Protein AF-A0A935BJQ3-F1 (afdb_monomer_lite)

Foldseek 3Di:
DPPPPCVCPVLVVLVVVLVVLVVVLVCCVPPVLVVLCVLCVVVVPLNVVSVVLNVLSVVLNVLSVVLSVVPSDDDDDDPVRVVVNVVSVVVNVVSVVVSVVCCVVPVVVSDDPPVSPD

Structure (mmCIF, N/CA/C/O backbone):
data_AF-A0A935BJQ3-F1
#
_entry.id   AF-A0A935BJQ3-F1
#
loop_
_atom_site.group_PDB
_atom_site.id
_atom_site.type_symbol
_atom_site.label_atom_id
_atom_site.label_alt_id
_atom_site.label_comp_id
_atom_site.label_asym_id
_atom_site.label_entity_id
_atom_site.label_seq_id
_atom_site.pdbx_PDB_ins_code
_atom_site.Cartn_x
_atom_site.Cartn_y
_atom_site.Cartn_z
_atom_site.occupancy
_atom_site.B_iso_or_equiv
_atom_site.auth_seq_id
_atom_site.auth_comp_id
_atom_site.auth_asym_id
_atom_site.auth_atom_id
_atom_site.pdbx_PDB_model_num
ATOM 1 N N . MET A 1 1 ? 13.624 -17.366 -18.674 1.00 36.53 1 MET A N 1
ATOM 2 C CA . MET A 1 1 ? 14.363 -16.369 -19.476 1.00 36.53 1 MET A CA 1
ATOM 3 C C . MET A 1 1 ? 13.328 -15.437 -20.086 1.00 36.53 1 MET A C 1
ATOM 5 O O . MET A 1 1 ? 12.648 -15.845 -21.018 1.00 36.53 1 MET A O 1
ATOM 9 N N . TRP A 1 2 ? 13.105 -14.262 -19.490 1.00 51.62 2 TRP A N 1
ATOM 10 C CA . TRP A 1 2 ? 12.162 -13.275 -20.025 1.00 51.62 2 TRP A CA 1
ATOM 11 C C . TRP A 1 2 ? 12.686 -12.812 -21.386 1.00 51.62 2 TRP A C 1
ATOM 13 O O . TRP A 1 2 ? 13.706 -12.132 -21.478 1.00 51.62 2 TRP A O 1
ATOM 23 N N . THR A 1 3 ? 12.056 -13.257 -22.471 1.00 51.06 3 THR A N 1
ATOM 24 C CA . THR A 1 3 ? 12.389 -12.771 -23.811 1.00 51.06 3 THR A CA 1
ATOM 25 C C . THR A 1 3 ? 12.175 -11.263 -23.850 1.00 51.06 3 THR A C 1
ATOM 27 O O . THR A 1 3 ? 11.128 -10.790 -23.420 1.00 51.06 3 THR A O 1
ATOM 30 N N . ARG A 1 4 ? 13.152 -10.531 -24.404 1.00 56.09 4 ARG A N 1
ATOM 31 C CA . ARG A 1 4 ? 13.210 -9.070 -24.638 1.00 56.09 4 ARG A CA 1
ATOM 32 C C . ARG A 1 4 ? 12.041 -8.484 -25.483 1.00 56.09 4 ARG A C 1
ATOM 34 O O . ARG A 1 4 ? 12.227 -7.499 -26.185 1.00 56.09 4 ARG A O 1
ATOM 41 N N . A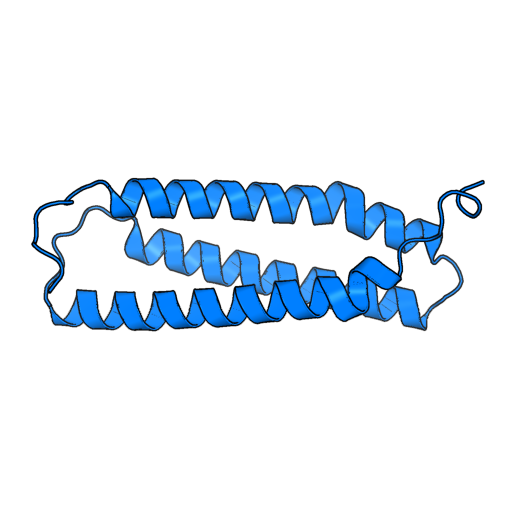RG A 1 5 ? 10.846 -9.091 -25.474 1.00 50.34 5 ARG A N 1
ATOM 42 C CA . ARG A 1 5 ? 9.704 -8.847 -26.376 1.00 50.34 5 ARG A CA 1
ATOM 43 C C . ARG A 1 5 ? 8.510 -8.088 -25.771 1.00 50.34 5 ARG A C 1
ATOM 45 O O . ARG A 1 5 ? 7.543 -7.883 -26.487 1.00 50.34 5 ARG A O 1
ATOM 52 N N . ASP A 1 6 ? 8.600 -7.571 -24.544 1.00 55.97 6 ASP A N 1
ATOM 53 C CA . ASP A 1 6 ? 7.540 -6.756 -23.907 1.00 55.97 6 ASP A CA 1
ATOM 54 C C . ASP A 1 6 ? 8.003 -5.315 -23.598 1.00 55.97 6 ASP A C 1
ATOM 56 O O . ASP A 1 6 ? 7.723 -4.776 -22.527 1.00 55.97 6 ASP A O 1
ATOM 60 N N . GLY A 1 7 ? 8.738 -4.673 -24.518 1.00 58.03 7 GLY A N 1
ATOM 61 C CA . GLY A 1 7 ? 9.493 -3.421 -24.289 1.00 58.03 7 GLY A CA 1
ATOM 62 C C . GLY A 1 7 ? 8.734 -2.223 -23.680 1.00 58.03 7 GLY A C 1
ATOM 63 O O . GLY A 1 7 ? 9.371 -1.279 -23.202 1.00 58.03 7 GLY A O 1
ATOM 64 N N . ALA A 1 8 ? 7.398 -2.274 -23.623 1.00 66.31 8 ALA A N 1
ATOM 65 C CA . ALA A 1 8 ? 6.542 -1.264 -22.996 1.00 66.31 8 ALA A CA 1
ATOM 66 C C . ALA A 1 8 ? 5.513 -1.800 -21.971 1.00 66.31 8 ALA A C 1
ATOM 68 O O . ALA A 1 8 ? 5.001 -1.020 -21.170 1.00 66.31 8 ALA A O 1
ATOM 69 N N . ARG A 1 9 ? 5.189 -3.104 -21.944 1.00 82.06 9 ARG A N 1
ATOM 70 C CA . ARG A 1 9 ? 4.022 -3.604 -21.184 1.00 82.06 9 ARG A CA 1
ATOM 71 C C . ARG A 1 9 ? 4.232 -3.587 -19.671 1.00 82.06 9 ARG A C 1
ATOM 73 O O . ARG A 1 9 ? 3.310 -3.263 -18.922 1.00 82.06 9 ARG A O 1
ATOM 80 N N . TRP A 1 10 ? 5.437 -3.916 -19.215 1.00 84.94 10 TRP A N 1
ATOM 81 C CA . TRP A 1 10 ? 5.754 -3.908 -17.787 1.00 84.94 10 TRP A CA 1
ATOM 82 C C . TRP A 1 10 ? 5.676 -2.491 -17.204 1.00 84.94 10 TRP A C 1
ATOM 84 O O . TRP A 1 10 ? 5.170 -2.334 -16.102 1.00 84.94 10 TRP A O 1
ATOM 94 N N . ARG A 1 11 ? 6.069 -1.454 -17.964 1.00 84.50 11 ARG A N 1
ATOM 95 C CA . ARG A 1 11 ? 5.950 -0.045 -17.540 1.00 84.50 11 ARG A CA 1
ATOM 96 C C . ARG A 1 11 ? 4.495 0.363 -17.363 1.00 84.50 11 ARG A C 1
ATOM 98 O O . ARG A 1 11 ? 4.158 0.972 -16.356 1.00 84.50 11 ARG A O 1
ATOM 105 N N . VAL A 1 12 ? 3.633 -0.018 -18.308 1.00 87.19 12 VAL A N 1
ATOM 106 C CA . VAL A 1 12 ? 2.184 0.224 -18.211 1.00 87.19 12 VAL A CA 1
ATOM 107 C C . VAL A 1 12 ? 1.600 -0.486 -16.991 1.00 87.19 12 VAL A C 1
ATOM 109 O O . VAL A 1 12 ? 0.874 0.126 -16.217 1.00 87.19 12 VAL A O 1
ATOM 112 N N . THR A 1 13 ? 1.962 -1.753 -16.784 1.00 90.75 13 THR A N 1
ATOM 113 C CA . THR A 1 13 ? 1.494 -2.541 -15.632 1.00 90.75 13 THR A CA 1
ATOM 114 C C . THR A 1 13 ? 1.968 -1.922 -14.318 1.00 90.75 13 THR A C 1
ATOM 116 O O . THR A 1 13 ? 1.213 -1.831 -13.354 1.00 90.75 13 THR A O 1
ATOM 119 N N . LEU A 1 14 ? 3.211 -1.445 -14.288 1.00 91.25 14 LEU A N 1
ATOM 120 C CA . LEU A 1 14 ? 3.803 -0.825 -13.117 1.00 91.25 14 LEU A CA 1
ATOM 121 C C . LEU A 1 14 ? 3.166 0.538 -12.802 1.00 91.25 14 LEU A C 1
ATOM 123 O O . LEU A 1 14 ? 2.897 0.835 -11.640 1.00 91.25 14 LEU A O 1
ATOM 127 N N . ALA A 1 15 ? 2.847 1.333 -13.826 1.00 89.31 15 ALA A N 1
ATOM 128 C CA . ALA A 1 15 ? 2.086 2.570 -13.668 1.00 89.31 15 ALA A CA 1
ATOM 129 C C . ALA A 1 15 ? 0.667 2.302 -13.134 1.00 89.31 15 ALA A C 1
ATOM 131 O O . ALA A 1 15 ? 0.254 2.932 -12.165 1.00 89.31 15 ALA A O 1
ATOM 132 N N . GLN A 1 16 ? -0.038 1.310 -13.694 1.00 93.56 16 GLN A N 1
ATOM 133 C CA . GLN A 1 16 ? -1.367 0.892 -13.225 1.00 93.56 16 GLN A CA 1
ATOM 134 C C . GLN A 1 16 ? -1.346 0.432 -11.765 1.00 93.56 16 GLN A C 1
ATOM 136 O O . GLN A 1 16 ? -2.228 0.797 -10.990 1.00 93.56 16 GLN A O 1
ATOM 141 N N . PHE A 1 17 ? -0.328 -0.338 -11.377 1.00 94.56 17 PHE A N 1
ATOM 142 C CA . PHE A 1 17 ? -0.105 -0.717 -9.985 1.00 94.56 17 PHE A CA 1
ATOM 143 C C . PHE A 1 17 ? 0.065 0.519 -9.088 1.00 94.56 17 PHE A C 1
ATOM 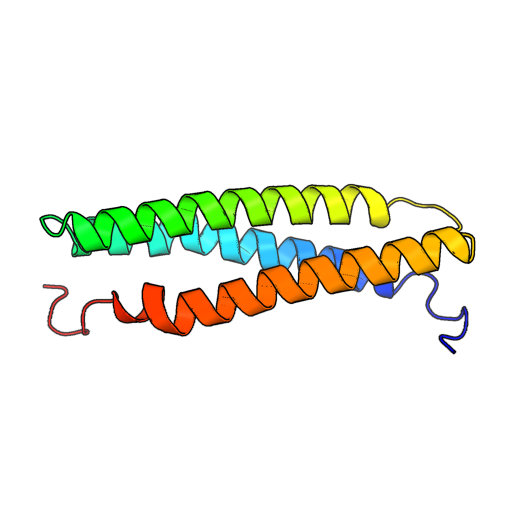145 O O . PHE A 1 17 ? -0.572 0.608 -8.039 1.00 94.56 17 PHE A O 1
ATOM 152 N N . GLY A 1 18 ? 0.863 1.499 -9.519 1.00 93.38 18 GLY A N 1
ATOM 153 C CA . GLY A 1 18 ? 1.044 2.750 -8.788 1.00 93.38 18 GLY A CA 1
ATOM 154 C C . GLY A 1 18 ? -0.249 3.536 -8.593 1.00 93.38 18 GLY A C 1
ATOM 155 O O . GLY A 1 18 ? -0.518 4.014 -7.491 1.00 93.38 18 GLY A O 1
ATOM 156 N N . ASP A 1 19 ? -1.073 3.640 -9.631 1.00 94.19 19 ASP A N 1
ATOM 157 C CA . ASP A 1 19 ? -2.358 4.338 -9.554 1.00 94.19 19 ASP A CA 1
ATOM 158 C C . ASP A 1 19 ? -3.354 3.605 -8.651 1.00 94.19 19 ASP A C 1
ATOM 160 O O . ASP A 1 19 ? -4.018 4.236 -7.824 1.00 94.19 19 ASP A O 1
ATOM 164 N N . ALA A 1 20 ? -3.407 2.273 -8.735 1.00 96.25 20 ALA A N 1
ATOM 165 C CA . ALA A 1 20 ? -4.230 1.453 -7.852 1.00 96.25 20 ALA A CA 1
ATOM 166 C C . ALA A 1 20 ? -3.813 1.609 -6.381 1.00 96.25 20 ALA A C 1
ATOM 168 O O . ALA A 1 20 ? -4.669 1.824 -5.521 1.00 96.25 20 ALA A O 1
ATOM 169 N N . LEU A 1 21 ? -2.507 1.574 -6.091 1.00 94.75 21 LEU A N 1
ATOM 170 C CA . LEU A 1 21 ? -1.994 1.748 -4.734 1.00 94.75 21 LEU A CA 1
ATOM 171 C C . LEU A 1 21 ? -2.299 3.148 -4.1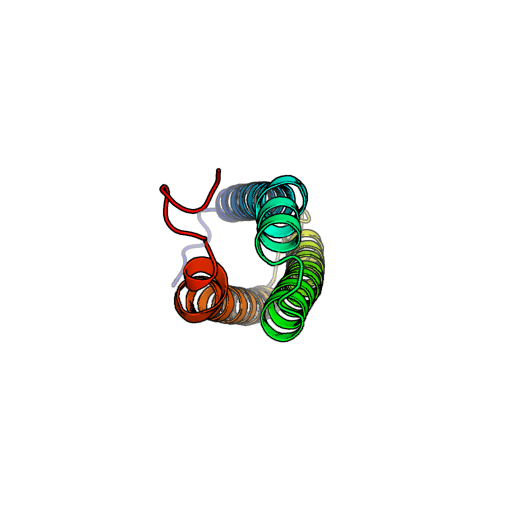88 1.00 94.75 21 LEU A C 1
ATOM 173 O O . LEU A 1 21 ? -2.772 3.275 -3.061 1.00 94.75 21 LEU A O 1
ATOM 177 N N . ARG A 1 22 ? -2.090 4.206 -4.982 1.00 93.69 22 ARG A N 1
ATOM 178 C CA . ARG A 1 22 ? -2.442 5.581 -4.583 1.00 93.69 22 ARG A CA 1
ATOM 179 C C . ARG A 1 22 ? -3.933 5.717 -4.295 1.00 93.69 22 ARG A C 1
ATOM 181 O O . ARG A 1 22 ? -4.304 6.330 -3.296 1.00 93.69 22 ARG A O 1
ATOM 188 N N . GLY A 1 23 ? -4.781 5.130 -5.142 1.00 95.62 23 GLY A N 1
ATOM 189 C CA . GLY A 1 23 ? -6.229 5.107 -4.942 1.00 95.62 23 GLY A CA 1
ATOM 190 C C . GLY A 1 23 ? -6.631 4.388 -3.653 1.00 95.62 23 GLY A C 1
ATOM 191 O O . GLY A 1 23 ? -7.476 4.887 -2.909 1.00 95.62 23 GLY A O 1
ATOM 192 N N . HIS A 1 24 ? -5.989 3.258 -3.354 1.00 95.00 24 HIS A N 1
ATOM 193 C CA . HIS A 1 24 ? -6.175 2.531 -2.102 1.00 95.00 24 HIS A CA 1
ATOM 194 C C . HIS A 1 24 ? -5.758 3.380 -0.887 1.00 95.00 24 HIS A C 1
ATOM 196 O O . HIS A 1 24 ? -6.603 3.645 -0.035 1.00 95.00 24 HIS A O 1
ATOM 202 N N . ILE A 1 25 ? -4.532 3.919 -0.857 1.00 95.00 25 ILE A N 1
ATOM 203 C CA . ILE A 1 25 ? -4.034 4.762 0.250 1.00 95.00 25 ILE A CA 1
ATOM 204 C C . ILE A 1 25 ? -4.940 5.980 0.476 1.00 95.00 25 ILE A C 1
ATOM 206 O O . ILE A 1 25 ? -5.245 6.342 1.613 1.00 95.00 25 ILE A O 1
ATOM 210 N N . LEU A 1 26 ? -5.399 6.623 -0.603 1.00 95.62 26 LEU A N 1
ATOM 211 C CA . LEU A 1 26 ? -6.316 7.755 -0.506 1.00 95.62 26 LEU A CA 1
ATOM 212 C C . LEU A 1 26 ? -7.646 7.337 0.130 1.00 95.62 26 LEU A C 1
ATOM 214 O O . LEU A 1 26 ? -8.130 8.020 1.031 1.00 95.62 26 LEU A O 1
ATOM 218 N N . LYS A 1 27 ? -8.224 6.213 -0.312 1.00 96.12 27 LYS A N 1
ATOM 219 C CA . LYS A 1 27 ? -9.462 5.667 0.256 1.00 96.12 27 LYS A CA 1
ATOM 220 C C . LYS A 1 27 ? -9.297 5.370 1.745 1.00 96.12 27 LYS A C 1
ATOM 222 O O . LYS A 1 27 ? -10.200 5.693 2.517 1.00 96.12 27 LYS A O 1
ATOM 227 N N . GLU A 1 28 ? -8.167 4.801 2.152 1.00 95.12 28 GLU A N 1
ATOM 228 C CA . GLU A 1 28 ? -7.905 4.537 3.564 1.00 95.12 28 GLU A CA 1
ATOM 229 C C . GLU A 1 28 ? -7.819 5.827 4.384 1.00 95.12 28 GLU A C 1
ATOM 231 O O . GLU A 1 28 ? -8.514 5.977 5.388 1.00 95.12 28 GLU A O 1
ATOM 236 N N . ASN A 1 29 ? -7.035 6.799 3.913 1.00 92.94 29 ASN A N 1
ATOM 237 C CA . ASN A 1 29 ? -6.802 8.051 4.627 1.00 92.94 29 ASN A CA 1
ATOM 238 C C . ASN A 1 29 ? -8.063 8.893 4.815 1.00 92.94 29 ASN A C 1
ATOM 240 O O . ASN A 1 29 ? -8.239 9.480 5.881 1.00 92.94 29 ASN A O 1
ATOM 244 N N . ILE A 1 30 ? -8.930 8.965 3.801 1.00 94.19 30 ILE A N 1
ATOM 245 C CA . ILE A 1 30 ? -10.112 9.840 3.849 1.00 94.19 30 ILE A CA 1
ATOM 246 C C . ILE A 1 30 ? -11.369 9.135 4.361 1.00 94.19 30 ILE A C 1
ATOM 248 O O . ILE A 1 30 ? -12.321 9.813 4.734 1.00 94.19 30 ILE A O 1
ATOM 252 N N . ARG A 1 31 ? -11.415 7.794 4.332 1.00 94.31 31 ARG A N 1
ATOM 253 C CA . ARG A 1 31 ? -12.594 7.025 4.766 1.00 94.31 31 ARG A CA 1
ATOM 254 C C . ARG A 1 31 ? -12.273 6.121 5.940 1.00 94.31 31 ARG A C 1
ATOM 256 O O . ARG A 1 31 ? -12.836 6.320 7.007 1.00 94.31 31 ARG A O 1
ATOM 263 N N . LEU A 1 32 ? -11.381 5.151 5.745 1.00 94.50 32 LEU A N 1
ATOM 264 C CA . LEU A 1 32 ? -11.143 4.087 6.720 1.00 94.50 32 LEU A CA 1
ATOM 265 C C . LEU A 1 32 ? -10.628 4.631 8.051 1.00 94.50 32 LEU A C 1
ATOM 267 O O . LEU A 1 32 ? -11.264 4.448 9.085 1.00 94.50 32 LEU A O 1
ATOM 271 N N . TYR A 1 33 ? -9.496 5.333 8.030 1.00 94.69 33 TYR A N 1
ATOM 272 C CA . TYR A 1 33 ? -8.885 5.824 9.261 1.00 94.69 33 TYR A CA 1
ATOM 273 C C . TYR A 1 33 ? -9.735 6.901 9.933 1.00 94.69 33 TYR A C 1
ATOM 275 O O . TYR A 1 33 ? -9.702 7.013 11.153 1.00 94.69 33 TYR A O 1
ATOM 283 N N . VAL A 1 34 ? -10.505 7.679 9.165 1.00 92.12 34 VAL A N 1
ATOM 284 C CA . VAL A 1 34 ? -11.469 8.644 9.718 1.00 92.12 34 VAL A CA 1
ATOM 285 C C . VAL A 1 34 ? -12.578 7.906 10.463 1.00 92.12 34 VAL A C 1
ATOM 287 O O . VAL A 1 34 ? -12.832 8.211 11.624 1.00 92.12 34 VAL A O 1
ATOM 290 N N . TYR A 1 35 ? -13.189 6.908 9.823 1.00 93.81 35 TYR A N 1
ATOM 291 C CA . TYR A 1 35 ? -14.229 6.078 10.421 1.00 93.81 35 TYR A CA 1
ATOM 292 C C . TYR A 1 35 ? -13.733 5.396 11.704 1.00 93.81 35 TYR A C 1
ATOM 294 O O . TYR A 1 35 ? -14.321 5.605 12.759 1.00 93.81 35 TYR A O 1
ATOM 302 N N . LEU A 1 36 ? -12.608 4.673 11.646 1.00 93.75 36 LEU A N 1
ATOM 303 C CA . LEU A 1 36 ? -12.086 3.941 12.804 1.00 93.75 36 LEU A CA 1
ATOM 304 C C . LEU A 1 36 ? -11.755 4.877 13.971 1.00 93.75 36 LEU A C 1
ATOM 306 O O . LEU A 1 36 ? -12.091 4.572 15.107 1.00 93.75 36 LEU A O 1
ATOM 310 N N . LYS A 1 37 ? -11.169 6.053 13.710 1.00 90.50 37 LYS A N 1
ATOM 311 C CA . LYS A 1 37 ? -10.890 7.041 14.767 1.00 90.50 37 LYS A CA 1
ATOM 312 C C . LYS A 1 37 ? -12.150 7.580 15.436 1.00 90.50 37 LYS A C 1
ATOM 314 O O . LYS A 1 37 ? -12.100 7.909 16.614 1.00 90.50 37 LYS A O 1
ATOM 319 N N . HIS A 1 38 ? -13.249 7.721 14.696 1.00 90.4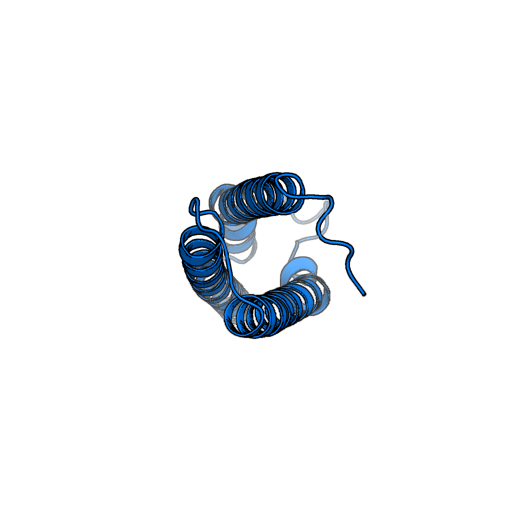4 38 HIS A N 1
ATOM 320 C CA . HIS A 1 38 ? -14.527 8.138 15.271 1.00 90.44 38 HIS A CA 1
ATOM 321 C C . HIS A 1 38 ? -15.202 7.003 16.041 1.00 90.44 38 HIS A C 1
ATOM 323 O O . HIS A 1 38 ? -15.682 7.225 17.146 1.00 90.44 38 HIS A O 1
ATOM 329 N N . SER A 1 39 ? -15.209 5.794 15.486 1.00 90.44 39 SER A N 1
ATOM 330 C CA . SER A 1 39 ? -15.830 4.624 16.110 1.00 90.44 39 SER A CA 1
ATOM 331 C C . SER A 1 39 ? -15.112 4.153 17.374 1.00 90.44 39 SER A C 1
ATOM 333 O O . SER A 1 39 ? -15.752 3.619 18.268 1.00 90.44 39 SER A O 1
ATOM 335 N N . LEU A 1 40 ? -13.800 4.375 17.464 1.00 91.06 40 LEU A N 1
ATOM 336 C CA . LEU A 1 40 ? -12.967 3.986 18.605 1.00 91.06 40 LEU A CA 1
ATOM 337 C C . LEU A 1 40 ? -12.731 5.144 19.587 1.00 91.06 40 LEU A C 1
ATOM 339 O O . LEU A 1 40 ? -11.784 5.115 20.373 1.00 91.06 40 LEU A O 1
ATOM 343 N N . GLN A 1 41 ? -13.561 6.192 19.550 1.00 87.38 41 GLN A N 1
ATOM 344 C CA . GLN A 1 41 ? -13.463 7.280 20.521 1.00 87.38 41 GLN A CA 1
ATOM 345 C C . GLN A 1 41 ? -13.625 6.737 21.948 1.00 87.38 41 GLN A C 1
ATOM 347 O O . GLN A 1 41 ? -14.659 6.176 22.295 1.00 87.38 41 GLN A O 1
ATOM 352 N N . GLY A 1 42 ? -12.596 6.927 22.776 1.00 87.81 42 GLY A N 1
ATOM 353 C CA . GLY A 1 42 ? -12.540 6.402 24.145 1.00 87.81 42 GLY A CA 1
ATOM 354 C C . GLY A 1 42 ? -11.786 5.075 24.293 1.00 87.81 42 GLY A C 1
ATOM 355 O O . GLY A 1 42 ? -11.515 4.677 25.421 1.00 87.81 42 GLY A O 1
ATOM 356 N N . ASP A 1 43 ? -11.391 4.434 23.190 1.00 92.19 43 ASP A N 1
ATOM 357 C CA . ASP A 1 43 ? -10.456 3.305 23.166 1.00 92.19 43 ASP A CA 1
ATOM 358 C C . ASP A 1 43 ? -9.082 3.797 22.680 1.00 92.19 43 ASP A C 1
ATOM 360 O O . ASP A 1 43 ? -8.794 3.880 21.478 1.00 92.19 43 ASP A O 1
ATOM 364 N N . GLU A 1 44 ? -8.246 4.208 23.637 1.00 92.38 44 GLU A N 1
ATOM 365 C CA . GLU A 1 44 ? -6.923 4.781 23.365 1.00 92.38 44 GLU A CA 1
ATOM 366 C C . GLU A 1 44 ? -5.972 3.769 22.707 1.00 92.38 44 GLU A C 1
ATOM 368 O O . GLU A 1 44 ? -5.212 4.145 21.809 1.00 92.38 44 GLU A O 1
ATOM 373 N N . ASP A 1 45 ? -6.058 2.492 23.087 1.00 92.19 45 ASP A N 1
ATOM 374 C CA . ASP A 1 45 ? -5.197 1.427 22.569 1.00 92.19 45 ASP A CA 1
ATOM 375 C C . ASP A 1 45 ? -5.507 1.148 21.093 1.00 92.19 45 ASP A C 1
ATOM 377 O O . ASP A 1 45 ? -4.615 1.209 20.237 1.00 92.19 45 ASP A O 1
ATOM 381 N N . SER A 1 46 ? -6.782 0.932 20.755 1.00 91.75 46 SER A N 1
ATOM 382 C CA . SER A 1 46 ? -7.199 0.714 19.364 1.00 91.75 46 SER A CA 1
ATOM 383 C C . SER A 1 46 ? -6.958 1.959 18.504 1.00 91.75 46 SER A C 1
ATOM 385 O O . SER A 1 46 ? -6.535 1.861 17.347 1.00 91.75 46 SER A O 1
ATOM 387 N N . THR A 1 47 ? -7.133 3.155 19.072 1.00 93.00 47 THR A N 1
ATOM 388 C CA . THR A 1 47 ? -6.806 4.417 18.394 1.00 93.00 47 THR A CA 1
ATOM 389 C C . THR A 1 47 ? -5.310 4.509 18.073 1.00 93.00 47 THR A C 1
ATOM 391 O O . THR A 1 47 ? -4.937 4.870 16.949 1.00 93.00 47 THR A O 1
ATOM 394 N N . ALA A 1 48 ? -4.432 4.144 19.012 1.00 94.25 48 ALA A N 1
ATOM 395 C CA . ALA A 1 48 ? -2.986 4.133 18.798 1.00 94.25 48 ALA A CA 1
ATOM 396 C C . ALA A 1 48 ? -2.575 3.167 17.673 1.00 94.25 48 ALA A C 1
ATOM 398 O O . ALA A 1 48 ? -1.745 3.534 16.829 1.00 94.25 48 ALA A O 1
ATOM 399 N N . ILE A 1 49 ? -3.208 1.990 17.602 1.00 94.56 49 ILE A N 1
ATOM 400 C CA . ILE A 1 49 ? -3.020 1.020 16.513 1.00 94.56 49 ILE A CA 1
ATOM 401 C C . ILE A 1 49 ? -3.380 1.658 15.165 1.00 94.56 49 ILE A C 1
ATOM 403 O O . ILE A 1 49 ? -2.551 1.680 14.254 1.00 94.56 49 ILE A O 1
ATOM 407 N N . VAL A 1 50 ? -4.564 2.264 15.035 1.00 95.00 50 VAL A N 1
ATOM 408 C CA . VAL A 1 50 ? -4.996 2.929 13.788 1.00 95.00 50 VAL A CA 1
ATOM 409 C C . VAL A 1 50 ? -4.015 4.030 13.367 1.00 95.00 50 VAL A C 1
ATOM 411 O O . VAL A 1 50 ? -3.679 4.166 12.186 1.00 95.00 50 VAL A O 1
ATOM 414 N N . HIS A 1 51 ? -3.505 4.811 14.322 1.00 94.56 51 HIS A N 1
ATOM 415 C CA . HIS A 1 51 ? -2.484 5.822 14.047 1.00 94.56 51 HIS A CA 1
ATOM 416 C C . HIS A 1 51 ? -1.168 5.219 13.548 1.00 94.56 51 HIS A C 1
ATOM 418 O O . HIS A 1 51 ? -0.549 5.790 12.646 1.00 94.56 51 HIS A O 1
ATOM 424 N N . GLN A 1 52 ? -0.732 4.092 14.109 1.00 95.38 52 GLN A N 1
ATOM 425 C CA . GLN A 1 52 ? 0.449 3.382 13.632 1.00 95.38 52 GLN A CA 1
ATOM 426 C C . GLN A 1 52 ? 0.250 2.871 12.201 1.00 95.38 52 GLN A C 1
ATOM 428 O O . GLN A 1 52 ? 1.087 3.165 11.347 1.00 95.38 52 GLN A O 1
ATOM 433 N N . PHE A 1 53 ? -0.881 2.221 11.912 1.00 95.88 53 PHE A N 1
ATOM 434 C CA . PHE A 1 53 ? -1.213 1.751 10.565 1.00 95.88 53 PHE A CA 1
ATOM 435 C C . PHE A 1 53 ? -1.202 2.894 9.543 1.00 95.88 53 PHE A C 1
ATOM 437 O O . PHE A 1 53 ? -0.614 2.750 8.472 1.00 95.88 53 PHE A O 1
ATOM 444 N N . SER A 1 54 ? -1.770 4.054 9.883 1.00 94.44 54 SER A N 1
ATOM 445 C CA . SER A 1 54 ? -1.761 5.226 8.999 1.00 94.44 54 SER A CA 1
ATOM 446 C C . SER A 1 54 ? -0.341 5.742 8.709 1.00 94.44 54 SER A C 1
ATOM 448 O O . SER A 1 54 ? -0.022 6.046 7.557 1.00 94.44 54 SER A O 1
ATOM 450 N N . ARG A 1 55 ? 0.543 5.794 9.718 1.00 95.31 55 ARG A N 1
ATOM 451 C CA . ARG A 1 55 ? 1.947 6.211 9.528 1.00 95.31 55 ARG A CA 1
ATOM 452 C C . ARG A 1 55 ? 2.730 5.219 8.675 1.00 95.31 55 ARG A C 1
ATOM 454 O O . ARG A 1 55 ? 3.436 5.624 7.756 1.00 95.31 55 ARG A O 1
ATOM 461 N N . GLU A 1 56 ? 2.601 3.929 8.961 1.00 95.06 56 GLU A N 1
ATOM 462 C CA . GLU A 1 56 ? 3.289 2.885 8.200 1.00 95.06 56 GLU A CA 1
ATOM 463 C C . GLU A 1 56 ? 2.848 2.885 6.735 1.00 95.06 56 GLU A C 1
ATOM 465 O O . GLU A 1 56 ? 3.697 2.866 5.844 1.00 95.06 56 GLU A O 1
ATOM 470 N N . MET A 1 57 ? 1.543 3.007 6.470 1.00 95.19 57 MET A N 1
ATOM 471 C CA . MET A 1 57 ? 1.039 3.040 5.097 1.00 95.19 57 MET A CA 1
ATOM 472 C C . MET A 1 57 ? 1.525 4.270 4.331 1.00 95.19 57 MET A C 1
ATOM 474 O O . MET A 1 57 ? 1.828 4.185 3.141 1.00 95.19 57 MET A O 1
ATOM 478 N N . HIS A 1 58 ? 1.659 5.411 5.014 1.00 94.06 58 HIS A N 1
ATOM 479 C CA . HIS A 1 58 ? 2.259 6.602 4.426 1.00 94.06 58 HIS A CA 1
ATOM 480 C C . HIS A 1 58 ? 3.710 6.351 3.989 1.00 94.06 58 HIS A C 1
ATOM 482 O O . HIS A 1 58 ? 4.063 6.651 2.848 1.00 94.06 58 HIS A O 1
ATOM 488 N N . HIS A 1 59 ? 4.536 5.743 4.847 1.00 94.94 59 HIS A N 1
ATOM 489 C CA . HIS A 1 59 ? 5.922 5.406 4.505 1.00 94.94 59 HIS A CA 1
ATOM 490 C C . HIS A 1 59 ? 6.018 4.395 3.354 1.00 94.94 59 HIS A C 1
ATOM 492 O O . HIS A 1 59 ? 6.839 4.581 2.455 1.00 94.94 59 HIS A O 1
ATOM 498 N N . ILE A 1 60 ? 5.150 3.378 3.330 1.00 94.38 60 ILE A N 1
ATOM 499 C CA . ILE A 1 60 ? 5.052 2.431 2.208 1.00 94.38 60 ILE A CA 1
ATOM 500 C C . ILE A 1 60 ? 4.691 3.173 0.915 1.00 94.38 60 ILE A C 1
ATOM 502 O O . ILE A 1 60 ? 5.324 2.959 -0.118 1.00 94.38 60 ILE A O 1
ATOM 506 N N . GLY A 1 61 ? 3.718 4.085 0.966 1.00 94.00 61 GLY A N 1
ATOM 507 C CA . GLY A 1 61 ? 3.310 4.893 -0.183 1.00 94.00 61 GLY A CA 1
ATOM 508 C C . GLY A 1 61 ? 4.444 5.744 -0.762 1.00 94.00 61 GLY A C 1
ATOM 509 O O . GLY A 1 61 ? 4.592 5.814 -1.986 1.00 94.00 61 GLY A O 1
ATOM 510 N N . LEU A 1 62 ? 5.269 6.351 0.098 1.00 94.69 62 LEU A N 1
ATOM 511 C CA . LEU A 1 62 ? 6.465 7.089 -0.322 1.00 94.69 62 LEU A CA 1
ATOM 512 C C . LEU A 1 62 ? 7.487 6.159 -0.985 1.00 94.69 62 LEU A C 1
ATOM 514 O O . LEU A 1 62 ? 7.892 6.414 -2.116 1.00 94.69 62 LEU A O 1
ATOM 518 N N . ALA A 1 63 ? 7.824 5.039 -0.340 1.00 94.31 63 ALA A N 1
ATOM 519 C CA . ALA A 1 63 ? 8.795 4.080 -0.868 1.00 94.31 63 ALA A CA 1
ATOM 520 C C . ALA A 1 63 ? 8.374 3.510 -2.234 1.00 94.31 63 ALA A C 1
ATOM 522 O O . ALA A 1 63 ? 9.190 3.409 -3.151 1.00 94.31 63 ALA A O 1
ATOM 523 N N . VAL A 1 64 ? 7.088 3.184 -2.409 1.00 94.19 64 VAL A N 1
ATOM 524 C CA . VAL A 1 64 ? 6.572 2.731 -3.707 1.00 94.19 64 VAL A CA 1
ATOM 525 C C . VAL A 1 64 ? 6.596 3.861 -4.734 1.00 94.19 64 VAL A C 1
ATOM 527 O O . VAL A 1 64 ? 6.938 3.622 -5.888 1.00 94.19 64 VAL A O 1
ATOM 530 N N . THR A 1 65 ? 6.287 5.100 -4.350 1.00 92.56 65 THR A N 1
ATOM 531 C CA . THR A 1 65 ? 6.380 6.248 -5.267 1.00 92.56 65 THR A CA 1
ATOM 532 C C . THR A 1 65 ? 7.813 6.466 -5.756 1.00 92.56 65 THR A C 1
ATOM 534 O O . THR A 1 65 ? 8.017 6.682 -6.956 1.00 92.56 65 THR A O 1
ATOM 537 N N . ASP A 1 66 ? 8.802 6.334 -4.873 1.00 93.44 66 ASP A N 1
ATOM 538 C CA . ASP A 1 66 ? 10.222 6.427 -5.222 1.00 93.44 66 ASP A CA 1
ATOM 539 C C . ASP A 1 66 ? 10.646 5.281 -6.150 1.00 93.44 66 ASP A C 1
ATOM 541 O O . ASP A 1 66 ? 11.297 5.512 -7.173 1.00 93.44 66 ASP A O 1
ATOM 545 N N . PHE A 1 67 ? 10.210 4.052 -5.853 1.00 94.44 67 PHE A N 1
ATOM 546 C CA . PHE A 1 67 ? 10.419 2.886 -6.712 1.00 94.44 67 PHE A CA 1
ATOM 547 C C . PHE A 1 67 ? 9.843 3.104 -8.120 1.00 94.44 67 PHE A C 1
ATOM 549 O O . PHE A 1 67 ? 10.545 2.920 -9.115 1.00 94.44 67 PHE A O 1
ATOM 556 N N . LEU A 1 68 ? 8.586 3.546 -8.221 1.00 92.69 68 LEU A N 1
ATOM 557 C CA . LEU A 1 68 ? 7.934 3.828 -9.500 1.00 92.69 68 LEU A CA 1
ATOM 558 C C . LEU A 1 68 ? 8.706 4.894 -10.274 1.00 92.69 68 LEU A C 1
ATOM 560 O O . LEU A 1 68 ? 9.076 4.664 -11.419 1.00 92.69 68 LEU A O 1
ATOM 564 N N . THR A 1 69 ? 9.028 6.014 -9.628 1.00 90.25 69 THR A N 1
ATOM 565 C CA . THR A 1 69 ? 9.771 7.124 -10.243 1.00 90.25 69 THR A CA 1
ATOM 566 C C . THR A 1 69 ? 11.126 6.671 -10.783 1.00 90.25 69 THR A C 1
ATOM 568 O O . THR A 1 69 ? 11.522 7.059 -11.884 1.00 90.25 69 THR A O 1
ATOM 571 N N . ARG A 1 70 ? 11.829 5.807 -10.043 1.00 89.81 70 ARG A N 1
ATOM 572 C CA . ARG A 1 70 ? 13.128 5.260 -10.449 1.00 89.81 70 ARG A CA 1
ATOM 573 C C . ARG A 1 70 ? 13.036 4.401 -11.709 1.00 89.81 70 ARG A C 1
ATOM 575 O O . ARG A 1 70 ? 13.960 4.429 -12.525 1.00 89.81 70 ARG A O 1
ATOM 582 N N . TYR A 1 71 ? 11.955 3.640 -11.861 1.00 88.81 71 TYR A N 1
ATOM 583 C CA . TYR A 1 71 ? 11.874 2.563 -12.844 1.00 88.81 71 TYR A CA 1
ATOM 584 C C . TYR A 1 71 ? 10.919 2.825 -14.017 1.00 88.81 71 TYR A C 1
ATOM 586 O O . TYR A 1 71 ? 11.078 2.211 -15.064 1.00 88.81 71 TYR A O 1
ATOM 594 N N . THR A 1 72 ? 9.981 3.768 -13.934 1.00 83.00 72 THR A N 1
ATOM 595 C CA . THR A 1 72 ? 9.090 4.093 -15.066 1.00 83.00 72 THR A CA 1
ATOM 596 C C . THR A 1 72 ? 9.699 5.068 -16.077 1.00 83.00 72 THR A C 1
ATOM 598 O O . THR A 1 72 ? 9.070 5.356 -17.092 1.00 83.00 72 THR A O 1
ATOM 601 N N . GLY A 1 73 ? 10.911 5.578 -15.833 1.00 79.62 73 GLY A N 1
ATOM 602 C CA . GLY A 1 73 ? 11.624 6.451 -16.770 1.00 79.62 73 GLY A CA 1
ATOM 603 C C . GLY A 1 73 ? 12.020 5.751 -18.079 1.00 79.62 73 GLY A C 1
ATOM 604 O O . GLY A 1 73 ? 12.252 4.538 -18.117 1.00 79.62 73 GLY A O 1
ATOM 605 N N . ASP A 1 74 ? 12.125 6.526 -19.160 1.00 67.62 74 ASP A N 1
ATOM 606 C CA . ASP A 1 74 ? 12.509 6.003 -20.473 1.00 67.62 74 ASP A CA 1
ATOM 607 C C . ASP A 1 74 ? 14.026 5.779 -20.546 1.00 67.62 74 ASP A C 1
ATOM 609 O O . ASP A 1 74 ? 14.819 6.716 -20.671 1.00 67.62 74 ASP A O 1
ATOM 613 N N . ARG A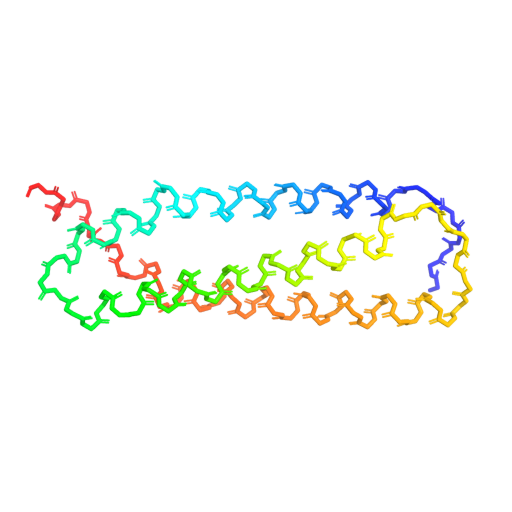 1 75 ? 14.442 4.525 -20.346 1.00 72.00 75 ARG A N 1
ATOM 614 C CA . ARG A 1 75 ? 15.840 4.081 -20.380 1.00 72.00 75 ARG A CA 1
ATOM 615 C C . ARG A 1 75 ? 15.927 2.659 -20.929 1.00 72.00 75 ARG A C 1
ATOM 617 O O . ARG A 1 75 ? 15.086 1.812 -20.613 1.00 72.00 75 ARG A O 1
ATOM 624 N N . ASN A 1 76 ? 16.983 2.402 -21.699 1.00 80.56 76 ASN A N 1
ATOM 625 C CA . ASN A 1 76 ? 17.428 1.052 -22.033 1.00 80.56 76 ASN A CA 1
ATOM 626 C C . ASN A 1 76 ? 18.285 0.536 -20.883 1.00 80.56 76 ASN A C 1
ATOM 628 O O . ASN A 1 76 ? 19.324 1.124 -20.589 1.00 80.56 76 ASN A O 1
ATOM 632 N N . TRP A 1 77 ? 17.820 -0.519 -20.220 1.00 84.81 77 TRP A N 1
ATOM 633 C CA . TRP A 1 77 ? 18.532 -1.108 -19.093 1.00 84.81 77 TRP A CA 1
ATOM 634 C C . TRP A 1 77 ? 19.471 -2.219 -19.543 1.00 84.81 77 TRP A C 1
ATOM 636 O O . TRP A 1 77 ? 19.108 -3.029 -20.401 1.00 84.81 77 TRP A O 1
ATOM 646 N N . ASP A 1 78 ? 20.652 -2.264 -18.934 1.00 87.25 78 ASP A N 1
ATOM 647 C CA . ASP A 1 78 ? 21.542 -3.418 -18.997 1.00 87.25 78 ASP A CA 1
ATOM 648 C C . ASP A 1 78 ? 21.091 -4.543 -18.041 1.00 87.25 78 ASP A C 1
ATOM 650 O O . ASP A 1 78 ? 20.154 -4.397 -17.248 1.00 87.25 78 ASP A O 1
ATOM 654 N N . ASP A 1 79 ? 21.746 -5.701 -18.127 1.00 87.12 79 ASP A N 1
ATOM 655 C CA . ASP A 1 79 ? 21.375 -6.887 -17.344 1.00 87.12 79 ASP A CA 1
ATOM 656 C C . ASP A 1 79 ? 21.591 -6.688 -15.824 1.00 87.12 79 ASP A C 1
ATOM 658 O O . ASP A 1 79 ? 20.882 -7.280 -15.001 1.00 87.12 79 ASP A O 1
ATOM 662 N N . ALA A 1 80 ? 22.532 -5.824 -15.425 1.00 90.25 80 ALA A N 1
ATOM 663 C CA . ALA A 1 80 ? 22.773 -5.504 -14.019 1.00 90.25 80 ALA A CA 1
ATOM 664 C C . ALA A 1 80 ? 21.640 -4.637 -13.449 1.00 90.25 80 ALA A C 1
ATOM 666 O O . ALA A 1 80 ? 21.143 -4.895 -12.350 1.00 90.25 80 ALA A O 1
ATOM 667 N N . GLN A 1 81 ? 21.176 -3.651 -14.216 1.00 89.50 81 GLN A N 1
ATOM 668 C CA . GLN A 1 81 ? 20.027 -2.813 -13.881 1.00 89.50 81 GLN A CA 1
ATOM 669 C C . GLN A 1 81 ? 18.737 -3.633 -13.790 1.00 89.50 81 GLN A C 1
ATOM 671 O O . GLN A 1 81 ? 17.961 -3.429 -12.856 1.00 89.50 81 GLN A O 1
ATOM 676 N N . TRP A 1 82 ? 18.538 -4.606 -14.685 1.00 89.75 82 TRP A N 1
ATOM 677 C CA . TRP A 1 82 ? 17.423 -5.552 -14.586 1.00 89.75 82 TRP A CA 1
ATOM 678 C C . TRP A 1 82 ? 17.476 -6.390 -13.309 1.00 89.75 82 TRP A C 1
ATOM 680 O O . TRP A 1 82 ? 16.468 -6.521 -12.620 1.00 89.75 82 TRP A O 1
ATOM 690 N N . SER A 1 83 ? 18.655 -6.897 -12.948 1.00 91.19 83 SER A N 1
ATOM 691 C CA . SER A 1 83 ? 18.836 -7.683 -11.720 1.00 91.19 83 SER A CA 1
ATOM 692 C C . SER A 1 83 ? 18.525 -6.865 -10.459 1.00 91.19 83 SER A C 1
ATOM 694 O O . SER A 1 83 ? 17.935 -7.368 -9.503 1.00 91.19 83 SER A O 1
ATOM 696 N N . VAL A 1 84 ? 18.895 -5.580 -10.459 1.00 93.56 84 VAL A N 1
ATOM 697 C CA . VAL A 1 84 ? 18.567 -4.637 -9.381 1.00 93.56 84 VAL A CA 1
ATOM 698 C C . VAL A 1 84 ? 17.063 -4.356 -9.328 1.00 93.56 84 VAL A C 1
ATOM 700 O O . VAL A 1 84 ? 16.486 -4.428 -8.247 1.00 93.56 84 VAL A O 1
ATOM 703 N N . PHE A 1 85 ? 16.416 -4.118 -10.472 1.00 92.31 85 PHE A N 1
ATOM 704 C CA . PHE A 1 85 ? 14.964 -3.944 -10.541 1.00 92.31 85 PHE A CA 1
ATOM 705 C C . PHE A 1 85 ? 14.206 -5.159 -9.996 1.00 92.31 85 PHE A C 1
ATOM 707 O O . PHE A 1 85 ? 13.291 -4.994 -9.196 1.00 92.31 85 PHE A O 1
ATOM 714 N N . GLU A 1 86 ? 14.588 -6.378 -10.389 1.00 92.38 86 GLU A N 1
ATOM 715 C CA . GLU A 1 86 ? 13.922 -7.599 -9.923 1.00 92.38 86 GLU A CA 1
ATOM 716 C C . GLU A 1 86 ? 14.028 -7.783 -8.405 1.00 92.38 86 GLU A C 1
ATOM 718 O O . GLU A 1 86 ? 13.076 -8.245 -7.773 1.00 92.38 86 GLU A O 1
ATOM 723 N N . ARG A 1 87 ? 15.175 -7.430 -7.812 1.00 95.88 87 ARG A N 1
ATOM 724 C CA . ARG A 1 87 ? 15.352 -7.456 -6.356 1.00 95.88 87 ARG A CA 1
ATOM 725 C C . ARG A 1 87 ? 14.454 -6.421 -5.683 1.00 95.88 87 ARG A C 1
ATOM 727 O O . ARG A 1 87 ? 13.679 -6.786 -4.806 1.00 95.88 87 ARG A O 1
ATOM 734 N N . ASP A 1 88 ? 14.517 -5.171 -6.129 1.00 95.88 88 ASP A N 1
ATOM 735 C CA . ASP A 1 88 ? 13.742 -4.082 -5.534 1.00 95.88 88 ASP A CA 1
ATOM 736 C C . ASP A 1 88 ? 12.222 -4.347 -5.676 1.00 95.88 88 ASP A C 1
ATOM 738 O O . ASP A 1 88 ? 11.451 -4.107 -4.749 1.00 95.88 88 ASP A O 1
ATOM 742 N N . LEU A 1 89 ? 11.779 -4.928 -6.800 1.00 94.88 89 LEU A N 1
ATOM 743 C CA . LEU A 1 89 ? 10.383 -5.330 -7.012 1.00 94.88 89 LEU A CA 1
ATOM 744 C C . LEU A 1 89 ? 9.938 -6.417 -6.021 1.00 94.88 89 LEU A C 1
ATOM 746 O O . LEU A 1 89 ? 8.819 -6.363 -5.508 1.00 94.88 89 LEU A O 1
ATOM 750 N N . LYS A 1 90 ? 10.800 -7.402 -5.735 1.00 96.19 90 LYS A N 1
ATOM 751 C CA . LYS A 1 90 ? 10.523 -8.441 -4.729 1.00 96.19 90 LYS A CA 1
ATOM 752 C C . LYS A 1 90 ? 10.408 -7.851 -3.329 1.00 96.19 90 LYS A C 1
ATOM 754 O O . LYS A 1 90 ? 9.526 -8.260 -2.580 1.00 96.19 90 LYS A O 1
ATOM 759 N N . GLU A 1 91 ? 11.262 -6.891 -2.987 1.00 96.50 91 GLU A N 1
ATOM 760 C CA . GLU A 1 91 ? 11.211 -6.198 -1.697 1.00 96.50 91 GLU A CA 1
ATOM 761 C C . GLU A 1 91 ? 9.900 -5.414 -1.538 1.00 96.50 91 GLU A C 1
ATOM 763 O O . GLU A 1 91 ? 9.216 -5.575 -0.528 1.00 96.50 91 GLU A O 1
ATOM 768 N N . VAL A 1 92 ? 9.484 -4.658 -2.564 1.00 95.69 92 VAL A N 1
ATOM 769 C CA . VAL A 1 92 ? 8.176 -3.976 -2.584 1.00 95.69 92 VAL A CA 1
ATOM 770 C C . VAL A 1 92 ? 7.029 -4.974 -2.405 1.00 95.69 92 VAL A C 1
ATOM 772 O O . VAL A 1 92 ? 6.142 -4.755 -1.579 1.00 95.69 92 VAL A O 1
ATOM 775 N N . GLY A 1 93 ? 7.057 -6.092 -3.137 1.00 95.75 93 GLY A N 1
ATOM 776 C CA . GLY A 1 93 ? 6.046 -7.143 -3.023 1.00 95.75 93 GLY A CA 1
ATOM 777 C C . GLY A 1 93 ? 5.969 -7.751 -1.619 1.00 95.75 93 GLY A C 1
ATOM 778 O O . GLY A 1 93 ? 4.872 -7.939 -1.094 1.00 95.75 93 GLY A O 1
ATOM 779 N N . ALA A 1 94 ? 7.113 -8.007 -0.980 1.00 96.81 94 ALA A N 1
ATOM 780 C CA . ALA A 1 94 ? 7.169 -8.543 0.379 1.00 96.81 94 ALA A CA 1
ATOM 781 C C . ALA A 1 94 ? 6.591 -7.564 1.413 1.00 96.81 94 ALA A C 1
ATOM 783 O O . ALA A 1 94 ? 5.807 -7.967 2.272 1.00 96.81 94 ALA A O 1
ATOM 784 N N . VAL A 1 95 ? 6.930 -6.274 1.304 1.00 96.38 95 VAL A N 1
ATOM 785 C CA . VAL A 1 95 ? 6.400 -5.223 2.189 1.00 96.38 95 VAL A CA 1
ATOM 786 C C . VAL A 1 95 ? 4.881 -5.109 2.059 1.00 96.38 95 VAL A C 1
ATOM 788 O O . VAL A 1 95 ? 4.186 -5.071 3.072 1.00 96.38 95 VAL A O 1
ATOM 791 N N . LEU A 1 96 ? 4.355 -5.102 0.832 1.00 96.12 96 LEU A N 1
ATOM 792 C CA . LEU A 1 96 ? 2.913 -4.996 0.591 1.00 96.12 96 LEU A CA 1
ATOM 793 C C . LEU A 1 96 ? 2.148 -6.250 1.013 1.00 96.12 96 LEU A C 1
ATOM 795 O O . LEU A 1 96 ? 1.059 -6.132 1.560 1.00 96.12 96 LEU A O 1
ATOM 799 N N . THR A 1 97 ? 2.724 -7.437 0.813 1.00 96.81 97 THR A N 1
ATOM 800 C CA . THR A 1 97 ? 2.118 -8.696 1.277 1.00 96.81 97 THR A CA 1
ATOM 801 C C . THR A 1 97 ? 1.971 -8.680 2.792 1.00 96.81 97 THR A C 1
ATOM 803 O O . THR A 1 97 ? 0.869 -8.847 3.304 1.00 96.81 97 THR A O 1
ATOM 806 N N . ARG A 1 98 ? 3.058 -8.361 3.508 1.00 96.44 98 ARG A N 1
ATOM 807 C CA . ARG A 1 98 ? 3.029 -8.247 4.968 1.00 96.44 98 ARG A CA 1
ATOM 808 C C . ARG A 1 98 ? 2.019 -7.205 5.435 1.00 96.44 98 ARG A C 1
ATOM 810 O O . ARG A 1 98 ? 1.366 -7.401 6.451 1.00 96.44 98 ARG A O 1
ATOM 817 N N . ARG A 1 99 ? 1.899 -6.099 4.700 1.00 95.81 99 ARG A N 1
ATOM 818 C CA . ARG A 1 99 ? 0.946 -5.041 5.015 1.00 95.81 99 ARG A CA 1
ATOM 819 C C . ARG A 1 99 ? -0.507 -5.510 4.899 1.00 95.81 99 ARG A C 1
ATOM 821 O O . ARG A 1 99 ? -1.295 -5.220 5.789 1.00 95.81 99 ARG A O 1
ATOM 828 N N . ILE A 1 100 ? -0.847 -6.248 3.844 1.00 95.75 100 ILE A N 1
ATOM 829 C CA . ILE A 1 100 ? -2.190 -6.824 3.675 1.00 95.75 100 ILE A CA 1
ATOM 830 C C . ILE A 1 100 ? -2.478 -7.824 4.802 1.00 95.75 100 ILE A C 1
ATOM 832 O O . ILE A 1 100 ? -3.524 -7.746 5.437 1.00 95.75 100 ILE A O 1
ATOM 836 N N . GLU A 1 101 ? -1.523 -8.701 5.119 1.00 97.00 101 GLU A N 1
ATOM 837 C CA . GLU A 1 101 ? -1.667 -9.678 6.207 1.00 97.00 101 GLU A CA 1
ATOM 838 C C . GLU A 1 101 ? -1.919 -9.002 7.566 1.00 97.00 101 GLU A C 1
ATOM 840 O O . GLU A 1 101 ? -2.759 -9.457 8.347 1.00 97.00 101 GLU A O 1
ATOM 845 N N . THR A 1 102 ? -1.218 -7.903 7.873 1.00 95.62 102 THR A N 1
ATOM 846 C CA . THR A 1 102 ? -1.433 -7.171 9.130 1.00 95.62 102 THR A CA 1
ATOM 847 C C . THR A 1 102 ? -2.736 -6.380 9.127 1.00 95.62 102 THR A C 1
ATOM 849 O O . THR A 1 102 ? -3.383 -6.283 10.167 1.00 95.62 102 THR A O 1
ATOM 852 N N . GLU A 1 103 ? -3.165 -5.838 7.988 1.00 95.50 103 GLU A N 1
ATOM 853 C CA . GLU A 1 103 ? -4.481 -5.208 7.879 1.00 95.50 103 GLU A CA 1
ATOM 854 C C . GLU A 1 103 ? -5.606 -6.210 8.139 1.00 95.50 103 GLU A C 1
ATOM 856 O O . GLU A 1 103 ? -6.474 -5.947 8.968 1.00 95.50 103 GLU A O 1
ATOM 861 N N . GLU A 1 104 ? -5.560 -7.376 7.496 1.00 95.75 104 GLU A N 1
ATOM 862 C CA . GLU A 1 104 ? -6.583 -8.415 7.634 1.00 95.75 104 GLU A CA 1
ATOM 863 C C . GLU A 1 104 ? -6.650 -9.001 9.047 1.00 95.75 104 GLU A C 1
ATOM 865 O O . GLU A 1 104 ? -7.739 -9.280 9.548 1.00 95.75 104 GLU A O 1
ATOM 870 N N . SER A 1 105 ? -5.500 -9.177 9.700 1.00 95.56 105 SER A N 1
ATOM 871 C CA . SER A 1 105 ? -5.430 -9.807 11.024 1.00 95.56 105 SER A CA 1
ATOM 872 C C . SER A 1 105 ? -5.583 -8.841 12.199 1.00 95.56 105 SER A C 1
ATOM 874 O O . SER A 1 105 ? -5.936 -9.293 13.288 1.00 95.56 105 SER A O 1
ATOM 876 N N . ILE A 1 106 ? -5.316 -7.542 12.013 1.00 93.81 106 ILE A N 1
ATOM 877 C CA . ILE A 1 106 ? -5.286 -6.561 13.111 1.00 93.81 106 ILE A CA 1
ATOM 878 C C . ILE A 1 106 ? -6.201 -5.370 12.835 1.00 93.81 106 ILE A C 1
ATOM 880 O O . ILE A 1 106 ? -7.051 -5.069 13.665 1.00 93.81 106 ILE A O 1
ATOM 884 N N . LEU A 1 107 ? -6.055 -4.686 11.694 1.00 94.56 107 LEU A N 1
ATOM 885 C CA . LEU A 1 107 ? -6.786 -3.439 11.438 1.00 94.56 107 LEU A CA 1
ATOM 886 C C . LEU A 1 107 ? -8.272 -3.679 11.154 1.00 94.56 107 LEU A C 1
ATOM 888 O O . LEU A 1 107 ? -9.127 -3.019 11.735 1.00 94.56 107 LEU A O 1
ATOM 892 N N . TYR A 1 108 ? -8.589 -4.596 10.242 1.00 92.81 108 TYR A N 1
ATOM 893 C CA . TYR A 1 108 ? -9.964 -4.861 9.831 1.00 92.81 108 TYR A CA 1
ATOM 894 C C . TYR A 1 108 ? -10.820 -5.447 10.969 1.00 92.81 108 TYR A C 1
ATOM 896 O O . TYR A 1 108 ? -11.980 -5.071 11.085 1.00 92.81 108 TYR A O 1
ATOM 904 N N . PRO A 1 109 ? -10.299 -6.274 11.889 1.00 91.75 109 PRO A N 1
ATOM 905 C CA . PRO A 1 109 ? -11.050 -6.657 13.083 1.00 91.75 109 PRO A CA 1
ATOM 906 C C . PRO A 1 109 ? -11.509 -5.496 13.981 1.00 91.75 109 PRO A C 1
ATOM 908 O O . PRO A 1 109 ? -12.419 -5.698 14.778 1.00 91.75 109 PRO A O 1
ATOM 911 N N . LEU A 1 110 ? -10.932 -4.293 13.856 1.00 90.69 110 LEU A N 1
ATOM 912 C CA . LEU A 1 110 ? -11.363 -3.110 14.614 1.00 90.69 110 LEU A CA 1
ATOM 913 C C . LEU A 1 110 ? -12.631 -2.445 14.051 1.00 90.69 110 LEU A C 1
ATOM 915 O O . LEU A 1 110 ? -13.127 -1.485 14.642 1.00 90.69 110 LEU A O 1
ATOM 919 N N . TYR A 1 111 ? -13.161 -2.905 12.911 1.00 87.56 111 TYR A N 1
ATOM 920 C CA . TYR A 1 111 ? -14.479 -2.458 12.463 1.00 87.56 111 TYR A CA 1
ATOM 921 C C . TYR A 1 111 ? -15.530 -2.84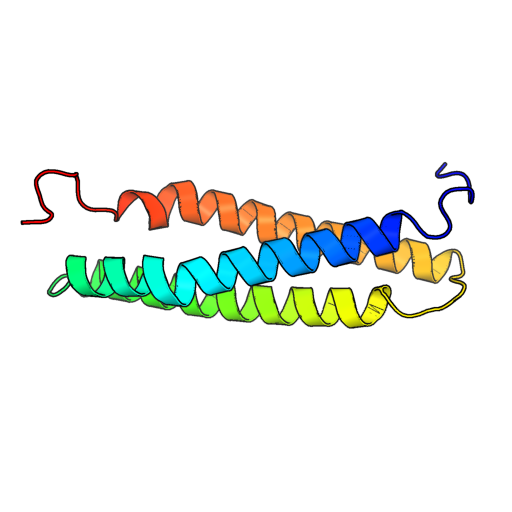9 13.505 1.00 87.56 111 TYR A C 1
ATOM 923 O O . TYR A 1 111 ? -15.631 -4.015 13.888 1.00 87.56 111 TYR A O 1
ATOM 931 N N . LEU A 1 112 ? -16.368 -1.892 13.908 1.00 73.44 112 LEU A N 1
ATOM 932 C CA . LEU A 1 112 ? -17.546 -2.224 14.698 1.00 73.44 112 LEU A CA 1
ATOM 933 C C . LEU A 1 112 ? -18.484 -3.125 13.859 1.00 73.44 112 LEU A C 1
ATOM 935 O O . LEU A 1 112 ? -18.516 -3.020 12.625 1.00 73.44 112 LEU A O 1
ATOM 939 N N . PRO A 1 113 ? -19.249 -4.034 14.473 1.00 70.06 113 PRO A N 1
ATOM 940 C CA . PRO A 1 113 ? -20.335 -4.731 13.797 1.00 70.06 113 PRO A CA 1
ATOM 941 C C . PRO A 1 113 ? -21.405 -3.754 13.281 1.00 70.06 113 PRO A C 1
ATOM 943 O O . PRO A 1 113 ? -21.624 -2.710 13.895 1.00 70.06 113 PRO A O 1
ATOM 946 N N . PRO A 1 114 ? -22.165 -4.111 12.226 1.00 61.09 114 PRO A N 1
ATOM 947 C CA . PRO A 1 114 ? -23.246 -3.280 11.696 1.00 61.09 114 PRO A CA 1
ATOM 948 C C . PRO A 1 114 ? -24.301 -2.753 12.673 1.00 61.09 114 PRO A C 1
ATOM 950 O O . PRO A 1 114 ? -24.954 -1.757 12.368 1.00 61.09 114 PRO A O 1
ATOM 953 N N . GLY A 1 115 ? -24.475 -3.408 13.824 1.00 62.06 115 GLY A N 1
ATOM 954 C CA . GLY A 1 115 ? -25.409 -2.997 14.875 1.00 62.06 115 GLY A CA 1
ATOM 955 C C . GLY A 1 115 ? -24.857 -1.973 15.868 1.00 62.06 115 GLY A C 1
ATOM 956 O O . GLY A 1 115 ? -25.649 -1.333 16.551 1.00 62.06 115 GLY A O 1
ATOM 957 N N . ASP A 1 116 ? -23.539 -1.776 15.908 1.00 62.34 116 ASP A N 1
ATOM 958 C CA . ASP A 1 116 ? -22.862 -0.936 16.905 1.00 62.34 116 ASP A CA 1
ATOM 959 C C . ASP A 1 116 ? -22.474 0.442 16.324 1.00 62.34 116 ASP A C 1
ATOM 961 O O . ASP A 1 116 ? -21.712 1.196 16.921 1.00 62.34 116 ASP A O 1
ATOM 965 N N . TYR A 1 117 ? -22.994 0.776 15.134 1.00 52.78 117 TYR A N 1
ATOM 966 C CA . TYR A 1 117 ? -22.768 2.053 14.440 1.00 52.78 117 TYR A CA 1
ATOM 967 C C . TYR A 1 117 ? -23.728 3.187 14.852 1.00 52.78 117 TYR A C 1
ATOM 969 O O . TYR A 1 117 ? -23.598 4.283 14.303 1.00 52.78 117 TYR A O 1
ATOM 977 N N . ALA A 1 118 ? -24.730 2.909 15.698 1.00 47.97 118 ALA A N 1
ATOM 978 C CA . ALA A 1 118 ? -25.866 3.801 15.969 1.00 47.97 118 ALA A CA 1
ATOM 979 C C . ALA A 1 118 ? -25.587 4.858 17.047 1.00 47.97 118 ALA A C 1
ATOM 981 O O . ALA A 1 118 ? -25.085 4.482 18.129 1.00 47.97 118 ALA A O 1
#

Sequence (118 aa):
MWTRRDGARWRVTLAQFGDALRGHILKENIRLYVYLKHSLQGDEDSTAIVHQFSREMHHIGLAVTDFLTRYTGDRNWDDAQWSVFERDLKEVGAVLTRRIETEESILYPLYLPPGDYA

pLDDT: mean 87.77, std 12.97, range [36.53, 97.0]

Radius of gyration: 18.29 Å; chains: 1; bounding box: 49×26×50 Å

Secondary structure (DSSP, 8-state):
---S--TTHHHHHHHHHHHHHHHHHHHIIIIIHHHHHHHTTT-HHHHHHHHHHHHHHHHHHHHHHHHHHHHSSS-PPPHHHHHHHHHHHHHHHHHHHHHHHHIIIIIGGGSPPTTS--